Protein AF-A0AAE3HWN2-F1 (afdb_monomer_lite)

Sequence (43 aa):
MTILDNAGYHKSEKIQKYLKKNKWVKLIFLPPYCPHLNLIEHV

Organism: NCBI:txid295108

pLDDT: mean 70.47, std 7.99, range [52.34, 85.19]

Foldseek 3Di:
DDEDEPPCVCVDPVNVVVCVVPVVDDYDYDDPPPVVPVPVVVD

Radius of gyration: 11.46 Å; chains: 1; bounding box: 26×15×27 Å

Secondary structure (DSSP, 8-state):
-EEE---GGGG-HHHHHHHHH-TT--EEEPPTT-GGG-GGG--

Structure (mmCIF, N/CA/C/O backbone):
data_AF-A0AAE3HWN2-F1
#
_entry.id   AF-A0AAE3HWN2-F1
#
loop_
_atom_site.group_PDB
_atom_site.id
_atom_site.type_symbol
_atom_site.label_atom_id
_atom_site.label_alt_id
_atom_site.label_comp_id
_atom_site.label_asym_id
_atom_site.label_entity_id
_atom_site.label_seq_id
_atom_site.pdbx_PDB_ins_code
_atom_site.Cartn_x
_atom_site.Cartn_y
_atom_site.Cartn_z
_atom_site.occupancy
_atom_site.B_iso_or_equiv
_atom_site.auth_seq_id
_atom_site.auth_comp_id
_atom_site.auth_asym_id
_atom_site.auth_atom_id
_atom_site.pdbx_PDB_model_num
ATOM 1 N N . MET A 1 1 ? -7.598 1.139 -12.065 1.00 52.34 1 MET A N 1
ATOM 2 C CA . MET A 1 1 ? -6.744 0.102 -11.450 1.00 52.34 1 MET A CA 1
ATOM 3 C C . MET A 1 1 ? -5.344 0.654 -11.493 1.00 52.34 1 MET A C 1
ATOM 5 O O . MET A 1 1 ? -4.867 0.908 -12.588 1.00 52.34 1 MET A O 1
ATOM 9 N N . THR A 1 2 ? -4.763 0.961 -10.341 1.00 58.62 2 THR A N 1
ATOM 10 C CA . THR A 1 2 ? -3.477 1.664 -10.282 1.00 58.62 2 THR A CA 1
ATOM 11 C C . THR A 1 2 ? -2.451 0.704 -9.708 1.00 58.62 2 THR A C 1
ATOM 13 O O . THR A 1 2 ? -2.656 0.159 -8.621 1.00 58.62 2 THR A O 1
ATOM 16 N N . ILE A 1 3 ? -1.400 0.450 -10.482 1.00 62.53 3 ILE A N 1
ATOM 17 C CA . ILE A 1 3 ? -0.261 -0.376 -10.085 1.00 62.53 3 ILE A CA 1
ATOM 18 C C . ILE A 1 3 ? 0.680 0.547 -9.313 1.00 62.53 3 ILE A C 1
ATOM 20 O O . ILE A 1 3 ? 0.990 1.637 -9.791 1.00 62.53 3 ILE A O 1
ATOM 24 N N . LEU A 1 4 ? 1.052 0.155 -8.097 1.00 66.88 4 LEU A N 1
ATOM 25 C CA . LEU A 1 4 ? 1.960 0.925 -7.251 1.00 66.88 4 LEU A CA 1
ATOM 26 C C . LEU A 1 4 ? 3.222 0.112 -6.985 1.00 66.88 4 LEU A C 1
ATOM 28 O O . LEU A 1 4 ? 3.168 -1.116 -6.857 1.00 66.88 4 LEU A O 1
ATOM 32 N N . ASP A 1 5 ? 4.338 0.824 -6.862 1.00 65.19 5 ASP A N 1
ATOM 33 C CA . ASP A 1 5 ? 5.582 0.259 -6.361 1.00 65.19 5 ASP A CA 1
ATOM 34 C C . ASP A 1 5 ? 5.392 -0.288 -4.931 1.00 65.19 5 ASP A C 1
ATOM 36 O O . ASP A 1 5 ? 4.474 0.093 -4.196 1.00 65.19 5 ASP A O 1
ATOM 40 N N . ASN A 1 6 ? 6.253 -1.214 -4.515 1.00 63.97 6 ASN A N 1
ATOM 41 C CA . ASN A 1 6 ? 6.179 -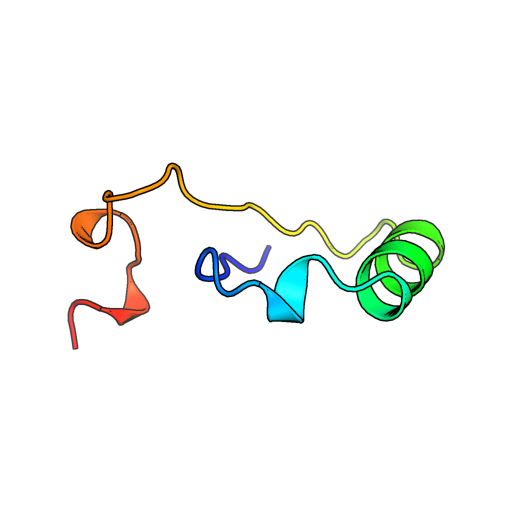1.831 -3.192 1.00 63.97 6 ASN A CA 1
ATOM 42 C C . ASN A 1 6 ? 6.695 -0.912 -2.060 1.00 63.97 6 ASN A C 1
ATOM 44 O O . ASN A 1 6 ? 6.916 -1.388 -0.941 1.00 63.97 6 ASN A O 1
ATOM 48 N N . ALA A 1 7 ? 6.876 0.389 -2.322 1.00 66.00 7 ALA A N 1
ATOM 49 C CA . ALA A 1 7 ? 7.291 1.385 -1.346 1.00 66.00 7 ALA A CA 1
ATOM 50 C C . ALA A 1 7 ? 6.436 1.314 -0.068 1.00 66.00 7 ALA A C 1
ATOM 52 O O . ALA A 1 7 ? 5.201 1.353 -0.098 1.00 66.00 7 ALA A O 1
ATO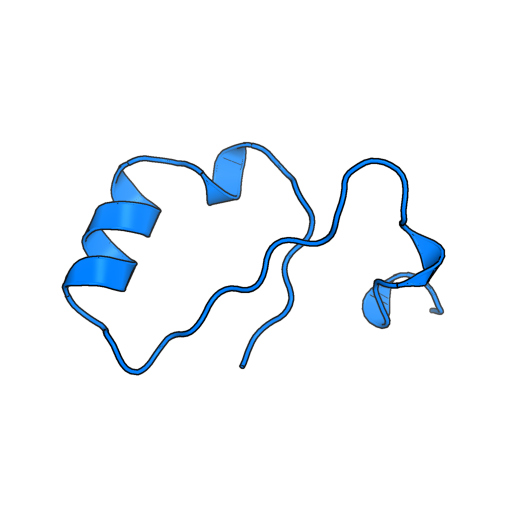M 53 N N . GLY A 1 8 ? 7.103 1.230 1.089 1.00 65.81 8 GLY A N 1
ATOM 54 C CA . GLY A 1 8 ? 6.463 0.990 2.390 1.00 65.81 8 GLY A CA 1
ATOM 55 C C . GLY A 1 8 ? 5.376 2.006 2.759 1.00 65.81 8 GLY A C 1
ATOM 56 O O . GLY A 1 8 ? 4.427 1.664 3.465 1.00 65.81 8 GLY A O 1
ATOM 57 N N . TYR A 1 9 ? 5.440 3.220 2.204 1.00 69.25 9 TYR A N 1
ATOM 58 C CA . TYR A 1 9 ? 4.415 4.250 2.372 1.00 69.25 9 TYR A CA 1
ATOM 59 C C . TYR A 1 9 ? 3.027 3.768 1.941 1.00 69.25 9 TYR A C 1
ATOM 61 O O . TYR A 1 9 ? 2.049 4.082 2.620 1.00 69.25 9 TYR A O 1
ATOM 69 N N . HIS A 1 10 ? 2.936 2.942 0.892 1.00 66.75 10 HIS A N 1
ATOM 70 C CA . HIS A 1 10 ? 1.682 2.399 0.362 1.00 66.75 10 HIS A CA 1
ATOM 71 C C . HIS A 1 10 ? 1.013 1.361 1.276 1.00 66.75 10 HIS A C 1
ATOM 73 O O . HIS A 1 10 ? -0.185 1.110 1.152 1.00 66.75 10 HIS A O 1
ATOM 79 N N . LYS A 1 11 ? 1.757 0.798 2.236 1.00 67.94 11 LYS A N 1
ATOM 80 C CA . LYS A 1 11 ? 1.241 -0.141 3.246 1.00 67.94 11 LYS A CA 1
ATOM 81 C C . LYS A 1 11 ? 0.782 0.549 4.530 1.00 67.94 11 LYS A C 1
ATOM 83 O O . LYS A 1 11 ? 0.332 -0.127 5.453 1.00 67.94 11 LYS A O 1
ATOM 88 N N . SER A 1 12 ? 0.854 1.879 4.585 1.00 78.81 12 SER A N 1
ATOM 89 C CA . SER A 1 12 ? 0.450 2.655 5.757 1.00 78.81 12 SER A CA 1
ATOM 90 C C . SER A 1 12 ? -1.014 2.426 6.130 1.00 78.81 12 SER A C 1
ATOM 92 O O . SER A 1 12 ? -1.902 2.338 5.279 1.00 78.81 12 SER A O 1
ATOM 94 N N . GLU A 1 13 ? -1.286 2.441 7.432 1.00 80.06 13 GLU A N 1
ATOM 95 C CA . GLU A 1 13 ? -2.617 2.220 8.004 1.00 80.06 13 GLU A CA 1
ATOM 96 C C . GLU A 1 13 ? -3.680 3.195 7.458 1.00 80.06 13 GLU A C 1
ATOM 98 O O . GLU A 1 13 ? -4.838 2.824 7.251 1.00 80.06 13 GLU A O 1
ATOM 103 N N . LYS A 1 14 ? -3.279 4.438 7.147 1.00 82.50 14 LYS A N 1
ATOM 104 C CA . LYS A 1 14 ? -4.128 5.442 6.479 1.00 82.50 14 LYS A CA 1
ATOM 105 C C . LYS A 1 14 ? -4.627 4.971 5.111 1.00 82.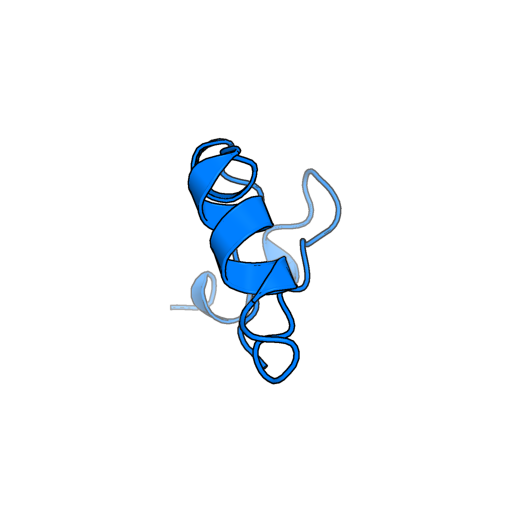50 14 LYS A C 1
ATOM 107 O O . LYS A 1 14 ? -5.804 5.145 4.805 1.00 82.50 14 LYS A O 1
ATOM 112 N N . ILE A 1 15 ? -3.755 4.360 4.309 1.00 79.12 15 ILE A N 1
ATOM 113 C CA . ILE A 1 15 ? -4.087 3.894 2.959 1.00 79.12 15 ILE A CA 1
ATOM 114 C C . ILE A 1 15 ? -4.997 2.674 3.050 1.00 79.12 15 ILE A C 1
ATOM 116 O O . ILE A 1 15 ? -6.018 2.636 2.373 1.00 79.12 15 ILE A O 1
ATOM 120 N N . GLN A 1 16 ? -4.730 1.739 3.966 1.00 79.62 16 GLN A N 1
ATOM 121 C CA . GLN A 1 16 ? -5.645 0.620 4.203 1.00 79.62 16 GLN A CA 1
ATOM 122 C C . GLN A 1 16 ? -7.041 1.075 4.658 1.00 79.62 16 GLN A C 1
ATOM 124 O O . GLN A 1 16 ? -8.046 0.544 4.182 1.00 79.62 16 GLN A O 1
ATOM 129 N N . LYS A 1 17 ? -7.128 2.078 5.546 1.00 84.56 17 LYS A N 1
ATOM 130 C CA . LYS A 1 17 ? -8.411 2.677 5.957 1.00 84.56 17 LYS A CA 1
ATOM 131 C C . LYS A 1 17 ? -9.133 3.331 4.776 1.00 84.56 17 LYS A C 1
ATOM 133 O O . LYS A 1 17 ? -10.342 3.149 4.636 1.00 84.56 17 LYS A O 1
ATOM 138 N N . TYR A 1 18 ? -8.405 4.030 3.904 1.00 82.38 18 TYR A N 1
ATOM 139 C CA . TYR A 1 18 ? -8.967 4.629 2.693 1.00 82.38 18 TYR A CA 1
ATOM 140 C C . TYR A 1 18 ? -9.483 3.566 1.710 1.00 82.38 18 TYR A C 1
ATOM 142 O O . TYR A 1 18 ? -10.620 3.658 1.261 1.00 82.38 18 TYR A O 1
ATOM 150 N N . LEU A 1 19 ? -8.715 2.501 1.454 1.00 80.00 19 LEU A N 1
ATOM 151 C CA . LEU A 1 19 ? -9.124 1.383 0.589 1.00 80.00 19 LEU A CA 1
ATOM 152 C C . LEU A 1 19 ? -10.348 0.637 1.123 1.00 80.00 19 LEU A C 1
ATOM 154 O O . LEU A 1 19 ? -11.232 0.266 0.354 1.00 80.00 19 LEU A O 1
ATOM 158 N N . LYS A 1 20 ? -10.438 0.443 2.447 1.00 80.94 20 LYS A N 1
ATOM 159 C CA . LYS A 1 20 ? -11.623 -0.162 3.076 1.00 80.94 20 LYS A CA 1
ATOM 160 C C . LYS A 1 20 ? -12.880 0.673 2.845 1.00 80.94 20 LYS A C 1
ATOM 162 O O . LYS A 1 20 ? -13.952 0.106 2.644 1.00 80.94 20 LYS A O 1
ATOM 167 N N . LYS A 1 21 ? -12.749 2.002 2.874 1.00 85.19 21 LYS A N 1
ATOM 168 C CA . LYS A 1 21 ? -13.854 2.938 2.635 1.00 85.19 21 LYS A CA 1
ATOM 169 C C . LYS A 1 21 ? -14.197 3.048 1.145 1.00 85.19 21 LYS A C 1
ATOM 171 O O . LYS A 1 21 ? -15.361 3.193 0.787 1.00 85.19 21 LYS A O 1
ATOM 176 N N . ASN A 1 22 ? -13.197 2.889 0.281 1.00 81.00 22 ASN A N 1
ATOM 177 C CA . ASN A 1 22 ? -13.292 3.096 -1.157 1.00 81.00 22 ASN A CA 1
ATOM 178 C C . ASN A 1 22 ? -12.983 1.797 -1.921 1.00 81.00 22 ASN A C 1
ATOM 180 O O . ASN A 1 22 ? -11.941 1.666 -2.557 1.00 81.00 22 ASN A O 1
ATOM 184 N N . LYS A 1 23 ? -13.933 0.849 -1.920 1.00 75.00 23 LYS A N 1
ATOM 185 C CA . LYS A 1 23 ? -13.808 -0.462 -2.604 1.00 75.00 23 LYS A CA 1
ATOM 186 C C . LYS A 1 23 ? -13.630 -0.388 -4.130 1.00 75.00 23 LYS A C 1
ATOM 188 O O . LYS A 1 23 ? -13.276 -1.384 -4.755 1.00 75.00 23 LYS A O 1
ATOM 193 N N . TRP A 1 24 ? -13.890 0.771 -4.731 1.00 78.50 24 TRP A N 1
ATOM 194 C CA . TRP A 1 24 ? -13.660 1.039 -6.154 1.00 78.50 24 TRP A CA 1
ATOM 195 C C . TRP A 1 24 ? -12.168 1.199 -6.486 1.00 78.50 24 TRP A C 1
ATOM 197 O O . TRP A 1 24 ? -11.760 1.002 -7.630 1.00 78.50 24 TRP A O 1
ATOM 207 N N . VAL A 1 25 ? -11.338 1.500 -5.484 1.00 74.50 25 VAL A N 1
ATOM 208 C CA . VAL A 1 25 ? -9.890 1.615 -5.634 1.00 74.50 25 VAL A CA 1
ATOM 209 C C . VAL A 1 25 ? -9.257 0.253 -5.362 1.00 74.50 25 VAL A C 1
ATOM 211 O O . VAL A 1 25 ? -9.165 -0.198 -4.223 1.00 74.50 25 VAL A O 1
ATOM 214 N N . LYS A 1 26 ? -8.803 -0.411 -6.427 1.00 69.31 26 LYS A N 1
ATOM 215 C CA . LYS A 1 26 ? -7.975 -1.620 -6.339 1.00 69.31 26 LYS A CA 1
ATOM 216 C C . LYS A 1 26 ? -6.508 -1.236 -6.479 1.00 69.31 26 LYS A C 1
ATOM 218 O O . LYS A 1 26 ? -6.105 -0.753 -7.540 1.00 69.31 26 LYS A O 1
ATOM 223 N N . LEU A 1 27 ? -5.747 -1.468 -5.413 1.00 73.19 27 LEU A N 1
ATOM 224 C CA . LEU A 1 27 ? -4.291 -1.397 -5.414 1.00 73.19 27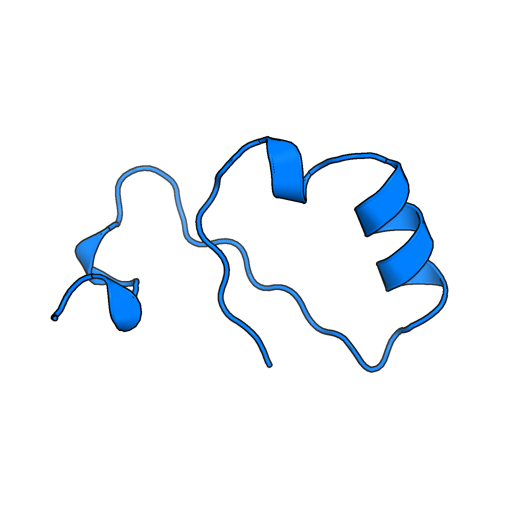 LEU A CA 1
ATOM 225 C C . LEU A 1 27 ? -3.719 -2.794 -5.602 1.00 73.19 27 LEU A C 1
ATOM 227 O O . LEU A 1 27 ? -4.102 -3.724 -4.893 1.00 73.19 27 LEU A O 1
ATOM 231 N N . ILE A 1 28 ? -2.822 -2.922 -6.573 1.00 72.69 28 ILE A N 1
ATOM 232 C CA . ILE A 1 28 ? -2.096 -4.155 -6.859 1.00 72.69 28 ILE A CA 1
ATOM 233 C C . ILE A 1 28 ? -0.634 -3.874 -6.545 1.00 72.69 28 ILE A C 1
ATOM 235 O O . ILE A 1 28 ? -0.041 -2.964 -7.124 1.00 72.69 28 ILE A O 1
ATOM 239 N N . PHE A 1 29 ? -0.089 -4.638 -5.604 1.00 72.50 29 PHE A N 1
ATOM 240 C CA . PHE A 1 29 ? 1.322 -4.590 -5.251 1.00 72.50 29 PHE A CA 1
ATOM 241 C C . PHE A 1 29 ? 2.077 -5.581 -6.125 1.00 72.50 29 PHE A C 1
ATOM 243 O O . PHE A 1 29 ? 1.682 -6.744 -6.235 1.00 72.50 29 PHE A O 1
ATOM 250 N N . LEU A 1 30 ? 3.158 -5.115 -6.738 1.00 71.06 30 LEU A N 1
ATOM 251 C CA . LEU A 1 30 ? 4.050 -5.968 -7.508 1.00 71.06 30 LEU A CA 1
ATOM 252 C C . LEU A 1 30 ? 4.861 -6.889 -6.575 1.00 71.06 30 LEU A C 1
ATOM 254 O O . LEU A 1 30 ? 5.162 -6.508 -5.435 1.00 71.06 30 LEU A O 1
ATOM 258 N N . PRO A 1 31 ? 5.219 -8.104 -7.031 1.00 70.44 31 PRO A N 1
ATOM 259 C CA . PRO A 1 31 ? 6.122 -8.969 -6.286 1.00 70.44 31 PRO A CA 1
ATOM 260 C C . PRO A 1 31 ? 7.482 -8.275 -6.065 1.00 70.44 31 PRO A C 1
ATOM 262 O O . PRO A 1 31 ? 7.924 -7.489 -6.909 1.00 70.44 31 PRO A O 1
ATOM 265 N N . PRO A 1 32 ? 8.147 -8.525 -4.920 1.00 66.00 32 PRO A N 1
ATOM 266 C CA . PRO A 1 32 ? 9.430 -7.902 -4.602 1.00 66.00 32 PRO A CA 1
ATOM 267 C C . PRO A 1 32 ? 10.488 -8.237 -5.666 1.00 66.00 32 PRO A C 1
ATOM 269 O O . PRO A 1 32 ? 10.506 -9.346 -6.194 1.00 66.00 32 PRO A O 1
ATOM 272 N N . TYR A 1 33 ? 11.369 -7.275 -5.965 1.00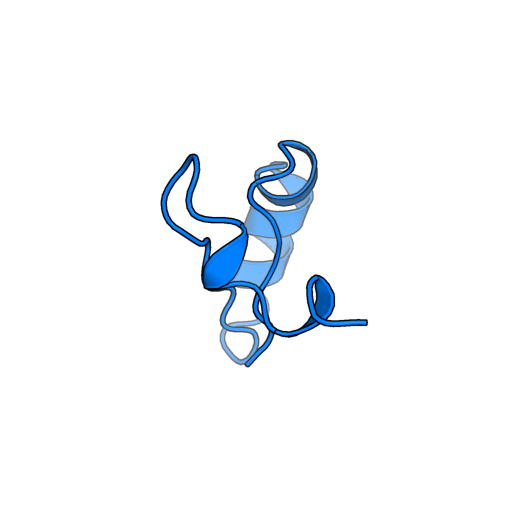 63.66 33 TYR A N 1
ATOM 273 C CA . TYR A 1 33 ? 12.464 -7.392 -6.945 1.00 63.66 33 TYR A CA 1
ATOM 274 C C . TYR A 1 33 ? 12.047 -7.641 -8.407 1.00 63.66 33 TYR A C 1
ATOM 276 O O . TYR A 1 33 ? 12.876 -8.058 -9.212 1.00 63.66 33 TYR A O 1
ATOM 284 N N . CYS A 1 34 ? 10.801 -7.334 -8.789 1.00 66.81 34 CYS A N 1
ATOM 285 C CA . CYS A 1 34 ? 10.354 -7.327 -10.190 1.00 66.81 34 CYS A CA 1
ATOM 286 C C . CYS A 1 34 ? 10.088 -5.902 -10.723 1.00 66.81 34 CYS A C 1
ATOM 288 O O . CYS A 1 34 ? 8.950 -5.599 -11.091 1.00 66.81 34 CYS A O 1
ATOM 290 N N . PRO A 1 35 ? 11.106 -5.020 -10.814 1.00 64.69 35 PRO A N 1
ATOM 291 C CA . PRO A 1 35 ? 10.929 -3.674 -11.371 1.00 64.69 35 PRO A CA 1
ATOM 292 C C . PRO A 1 35 ? 10.504 -3.712 -12.849 1.00 64.69 35 PRO A C 1
ATOM 294 O O . PRO A 1 35 ? 9.759 -2.853 -13.298 1.00 64.69 35 PRO A O 1
ATOM 297 N N . HIS A 1 36 ? 10.869 -4.769 -13.585 1.00 67.50 36 HIS A N 1
ATOM 298 C CA . HIS A 1 36 ? 10.515 -4.958 -14.997 1.00 67.50 36 HIS A CA 1
ATOM 299 C C . HIS A 1 36 ? 9.000 -5.068 -15.261 1.00 67.50 36 HIS A C 1
ATOM 301 O O . HIS A 1 36 ? 8.550 -4.841 -16.383 1.00 67.50 36 HIS A O 1
ATOM 307 N N . LEU A 1 37 ? 8.208 -5.41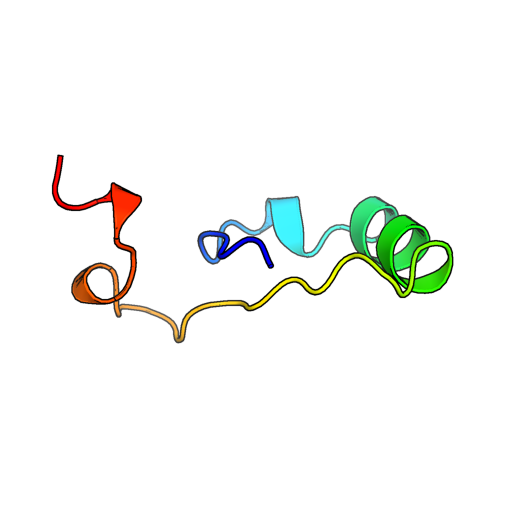7 -14.241 1.00 66.31 37 LEU A N 1
ATOM 308 C CA . LEU A 1 37 ? 6.745 -5.484 -14.332 1.00 66.31 37 LEU A CA 1
ATOM 309 C C . LEU A 1 37 ? 6.073 -4.122 -14.115 1.00 66.31 37 LEU A C 1
ATOM 311 O O . LEU A 1 37 ? 4.866 -3.991 -14.324 1.00 66.31 37 LEU A O 1
ATOM 315 N N . ASN A 1 38 ? 6.829 -3.115 -13.677 1.00 69.50 38 ASN A N 1
ATOM 316 C CA . ASN A 1 38 ? 6.311 -1.779 -13.479 1.00 69.50 38 ASN A CA 1
ATOM 317 C C . ASN A 1 38 ? 6.430 -0.989 -14.789 1.00 69.50 38 ASN A C 1
ATOM 319 O O . ASN A 1 38 ? 7.510 -0.554 -15.172 1.00 69.50 38 ASN A O 1
ATOM 323 N N . LEU A 1 39 ? 5.308 -0.798 -15.487 1.00 64.62 39 LEU A N 1
ATOM 324 C CA . LEU A 1 39 ? 5.265 -0.107 -16.786 1.00 64.62 39 LEU A CA 1
ATOM 325 C C . LEU A 1 39 ? 5.815 1.331 -16.737 1.00 64.62 39 LEU A C 1
ATOM 327 O O . LEU A 1 39 ? 6.228 1.849 -17.766 1.00 64.62 39 LEU A O 1
ATOM 331 N N . ILE A 1 40 ? 5.833 1.968 -15.560 1.00 67.56 40 ILE A N 1
ATOM 332 C CA . ILE A 1 40 ? 6.372 3.325 -15.372 1.00 67.56 40 ILE A CA 1
ATOM 333 C C . ILE A 1 40 ? 7.900 3.374 -15.217 1.00 67.56 40 ILE A C 1
ATOM 335 O O . ILE A 1 40 ? 8.467 4.456 -15.260 1.00 67.56 40 ILE A O 1
ATOM 339 N N . GLU A 1 41 ? 8.567 2.230 -15.050 1.00 60.03 41 GLU A N 1
ATOM 340 C CA . GLU A 1 41 ? 10.038 2.145 -15.008 1.00 60.03 41 GLU A CA 1
ATOM 341 C C . GLU A 1 41 ? 10.646 1.998 -16.418 1.00 60.03 41 GLU A C 1
ATOM 343 O O . GLU A 1 41 ? 11.861 2.038 -16.572 1.00 60.03 41 GLU A O 1
ATOM 348 N N . HIS A 1 42 ? 9.817 1.822 -17.456 1.00 62.00 42 HIS A N 1
ATOM 349 C CA . HIS A 1 42 ? 10.240 1.742 -18.864 1.00 62.00 42 HIS A CA 1
ATOM 350 C C . HIS A 1 42 ? 10.272 3.124 -19.554 1.00 62.00 42 HIS A C 1
ATOM 352 O O . HIS A 1 42 ? 9.976 3.216 -20.746 1.00 62.00 42 HIS A O 1
ATOM 358 N N . VAL A 1 43 ? 10.571 4.198 -18.810 1.00 54.72 43 VAL A N 1
ATOM 359 C CA . VAL A 1 43 ? 10.590 5.594 -19.304 1.00 54.72 43 VAL A CA 1
ATOM 360 C C . VAL A 1 43 ? 12.014 6.066 -19.563 1.00 54.72 43 VAL A C 1
ATOM 362 O O . VAL A 1 43 ? 12.888 5.783 -18.716 1.00 54.72 43 VAL A O 1
#

InterPro domains:
  IPR036397 Ribonuclease H superfamily [G3DSA:3.30.420.10] (1-43)
  IPR038717 Tc1-like transposase, DDE domain [PF13358] (3-43)